Protein AF-A0A183D5U7-F1 (afdb_monomer_lite)

InterPro domains:
  IPR007234 Vps53, N-terminal [PF04100] (2-78)
  IPR039766 Vacuolar protein sorting-associated protein 53 [PTHR12820] (39-156)

pLDDT: mean 82.31, std 17.88, range [39.19, 98.38]

Foldseek 3Di:
DVVVVCVVCLVVDAVVVLQVVLVVVQVVLVVVCVVPPDDPVDHSQCPVSQVSQVSLVNVLVVLLVVLVVLLVVLLVCVVVVVWDFDPDPDPDGDDTPSVVVLVVSVVVSLVSLVSNHSDSVVSVVSNVVSNVVSVVSCCVRHVVSPDDPPDPDDDDPVVVVVVVVVVVVVVVPDPDD

Radius of gyration: 22.77 Å; chains: 1; bounding box: 56×32×64 Å

Sequence (177 aa):
MLERIMSRRWLELDYKVLAHAINHTIMFENLLCKRFPAKSEFNFEKIIWKAFDKYMDVFVAAQKKNLDSFLEECVLRIRSGAERPTRETAPQAYPLPSSADMFLLLKKIIAESTKLSSNPNALLRDLMEVLRGCLRGYAHGCLTAFLPSVSSAQFSSTSILQTLMRYYFSFSRDPEL

Secondary structure (DSSP, 8-state):
-HHHHHHHHGGG--HHHHHHHHHHHHHHHHHHHHHS--BTTB--TTTTGGGGGGGHHHHHHHHHHHHHHHHHHHHHHHHTTSS-------SSPPPPHHHHHHHHHHHHHHHHHHHH-SSHHHHHHHHHHHHHHHHHHHHHHTGGGGSPP--SS---THHHHHHHHHHHHHHTT----

Structure (mmCIF, N/CA/C/O backbone):
data_AF-A0A183D5U7-F1
#
_entry.id   AF-A0A183D5U7-F1
#
loop_
_atom_site.group_PDB
_atom_site.id
_atom_site.type_symbol
_atom_site.label_atom_id
_atom_site.label_alt_id
_atom_site.label_comp_id
_atom_site.label_asym_id
_atom_site.label_entity_id
_atom_site.label_seq_id
_atom_site.pdbx_PDB_ins_code
_atom_site.Cartn_x
_atom_site.Cartn_y
_atom_site.Cartn_z
_atom_site.occupancy
_atom_site.B_iso_or_equiv
_atom_site.auth_seq_id
_atom_site.auth_comp_id
_atom_site.auth_asym_id
_atom_site.auth_atom_id
_atom_site.pdbx_PDB_model_num
ATOM 1 N N . MET A 1 1 ? -20.869 -14.072 14.052 1.00 51.75 1 MET A N 1
ATOM 2 C CA . MET A 1 1 ? -21.688 -13.930 12.820 1.00 51.75 1 MET A CA 1
ATOM 3 C C . MET A 1 1 ? -20.989 -13.073 11.766 1.00 51.75 1 MET A C 1
ATOM 5 O O . MET A 1 1 ? -20.806 -13.571 10.664 1.00 51.75 1 MET A O 1
ATOM 9 N N . LEU A 1 2 ? -20.528 -11.858 12.100 1.00 55.06 2 LEU A N 1
ATOM 10 C CA . LEU A 1 2 ? -19.791 -10.978 11.175 1.00 55.06 2 LEU A CA 1
ATOM 11 C C . LEU A 1 2 ? -18.494 -11.608 10.635 1.00 55.06 2 LEU A C 1
ATOM 13 O O . LEU A 1 2 ? -18.285 -11.610 9.430 1.00 55.06 2 LEU A O 1
ATOM 17 N N . GLU A 1 3 ? -17.687 -12.236 11.498 1.00 65.25 3 GLU A N 1
ATOM 18 C CA . GLU A 1 3 ? -16.491 -12.996 11.083 1.00 65.25 3 GLU A CA 1
ATOM 19 C C . GLU A 1 3 ? -16.792 -14.031 10.002 1.00 65.25 3 GLU A C 1
ATOM 21 O O . GLU A 1 3 ? -16.153 -14.050 8.963 1.00 65.25 3 GLU A O 1
ATOM 26 N N . ARG A 1 4 ? -17.830 -14.846 10.206 1.00 62.22 4 ARG A N 1
ATOM 27 C CA . ARG A 1 4 ? -18.209 -15.921 9.282 1.00 62.22 4 ARG A CA 1
ATOM 28 C C . ARG A 1 4 ? -18.649 -15.401 7.908 1.00 62.22 4 ARG A C 1
ATOM 30 O O . ARG A 1 4 ? -18.471 -16.098 6.913 1.00 62.22 4 ARG A O 1
ATOM 37 N N . ILE A 1 5 ? -19.249 -14.211 7.860 1.00 62.41 5 ILE A N 1
ATOM 38 C CA . ILE A 1 5 ? -19.671 -13.559 6.613 1.00 62.41 5 ILE A CA 1
ATOM 39 C C . ILE A 1 5 ? -18.454 -12.949 5.908 1.00 62.41 5 ILE A C 1
ATOM 41 O O . ILE A 1 5 ? -18.269 -13.188 4.715 1.00 62.41 5 ILE A O 1
ATOM 45 N N . MET A 1 6 ? -17.590 -12.248 6.649 1.00 65.69 6 MET A N 1
ATOM 46 C CA . MET A 1 6 ? -16.377 -11.628 6.107 1.00 65.69 6 MET A CA 1
ATOM 47 C C . MET A 1 6 ? -15.385 -12.672 5.584 1.00 65.69 6 MET A C 1
ATOM 49 O O . MET A 1 6 ? -14.887 -12.526 4.476 1.00 65.69 6 MET A O 1
ATOM 53 N N . SER A 1 7 ? -15.193 -13.795 6.284 1.00 65.00 7 SER A N 1
ATOM 54 C CA . SER A 1 7 ? -14.323 -14.889 5.825 1.00 65.00 7 SER A CA 1
ATOM 55 C C . SER A 1 7 ? -14.814 -15.589 4.552 1.00 65.00 7 SER A C 1
ATOM 57 O O . SER A 1 7 ? -14.026 -16.248 3.885 1.00 65.00 7 SER A O 1
ATOM 59 N N . ARG A 1 8 ? -16.103 -15.482 4.199 1.00 62.34 8 ARG A N 1
ATOM 60 C CA . ARG A 1 8 ? -16.667 -16.101 2.983 1.00 62.34 8 ARG A CA 1
ATOM 61 C C . ARG A 1 8 ? -16.645 -15.188 1.759 1.00 62.34 8 ARG A C 1
ATOM 63 O O . ARG A 1 8 ? -16.653 -15.704 0.649 1.00 62.34 8 ARG A O 1
ATOM 70 N N . ARG A 1 9 ? -16.642 -13.867 1.955 1.00 65.19 9 ARG A N 1
ATOM 71 C CA . ARG A 1 9 ? -16.713 -12.857 0.881 1.00 65.19 9 ARG A CA 1
ATOM 72 C C . ARG A 1 9 ? -15.486 -11.948 0.815 1.00 65.19 9 ARG A C 1
ATOM 74 O O . ARG A 1 9 ? -15.535 -10.908 0.175 1.00 65.19 9 ARG A O 1
ATOM 81 N N . TRP A 1 10 ? -14.387 -12.314 1.472 1.00 63.34 10 TRP A N 1
ATOM 82 C CA . TRP A 1 10 ? -13.198 -11.459 1.563 1.00 63.34 10 TRP A CA 1
ATOM 83 C C . TRP A 1 10 ? -12.598 -11.093 0.189 1.00 63.34 10 TRP A C 1
ATOM 85 O O . TRP A 1 10 ? -12.049 -10.009 0.043 1.00 63.34 10 TRP A O 1
ATOM 95 N N . LEU A 1 11 ? -12.782 -11.940 -0.834 1.00 56.78 11 LEU A N 1
ATOM 96 C CA . LEU A 1 11 ? -12.376 -11.670 -2.223 1.00 56.78 11 LEU A CA 1
ATOM 97 C C . LEU A 1 11 ? -13.186 -10.552 -2.908 1.00 56.78 11 LEU A C 1
ATOM 99 O O . LEU A 1 11 ? -12.711 -9.959 -3.872 1.00 56.78 11 LEU A O 1
ATOM 103 N N . GLU A 1 12 ? -14.401 -10.267 -2.436 1.00 65.31 12 GLU A N 1
ATOM 104 C CA . GLU A 1 12 ? -15.259 -9.181 -2.941 1.00 65.31 12 GLU A CA 1
ATOM 105 C C . GLU A 1 12 ? -15.002 -7.855 -2.206 1.00 65.31 12 GLU A C 1
ATOM 107 O O . GLU A 1 12 ? -15.610 -6.829 -2.512 1.00 65.31 12 GLU A O 1
ATOM 112 N N . LEU A 1 13 ? -14.136 -7.874 -1.194 1.00 69.06 13 LEU A N 1
ATOM 113 C CA . LEU A 1 13 ? -13.940 -6.765 -0.277 1.00 69.06 13 LEU A CA 1
ATOM 114 C C . LEU A 1 13 ? -12.971 -5.754 -0.905 1.00 69.06 13 LEU A C 1
ATOM 116 O O . LEU A 1 13 ? -11.800 -6.044 -1.118 1.00 69.06 13 LEU A O 1
ATOM 120 N N . ASP A 1 14 ? -13.460 -4.552 -1.215 1.00 82.62 14 ASP A N 1
ATOM 121 C CA . ASP A 1 14 ? -12.606 -3.440 -1.643 1.00 82.62 14 ASP A CA 1
ATOM 122 C C . ASP A 1 14 ? -11.898 -2.845 -0.415 1.00 82.62 14 ASP A C 1
ATOM 124 O O . ASP A 1 14 ? -12.541 -2.457 0.570 1.00 82.62 14 ASP A O 1
ATOM 128 N N . TYR A 1 15 ? -10.568 -2.727 -0.479 1.00 88.75 15 TYR A N 1
ATOM 129 C CA . TYR A 1 15 ? -9.772 -2.121 0.587 1.00 88.75 15 TYR A CA 1
ATOM 130 C C . TYR A 1 15 ? -10.215 -0.683 0.905 1.00 88.75 15 TYR A C 1
ATOM 132 O O . TYR A 1 15 ? -10.033 -0.231 2.032 1.00 88.75 15 TYR A O 1
ATOM 140 N N . LYS A 1 16 ? -10.829 0.040 -0.043 1.00 90.69 16 LYS A N 1
ATOM 141 C CA . LYS A 1 16 ? -11.380 1.384 0.187 1.00 90.69 16 LYS A CA 1
ATOM 142 C C . LYS A 1 16 ? -12.577 1.364 1.127 1.00 90.69 16 LYS A C 1
ATOM 144 O O . LYS A 1 16 ? -12.700 2.247 1.973 1.00 90.69 16 LYS A O 1
ATOM 149 N N . VAL A 1 17 ? -13.443 0.356 1.011 1.00 90.62 17 VAL A N 1
ATOM 150 C CA . VAL A 1 17 ? -14.581 0.170 1.926 1.00 90.62 17 VAL A CA 1
ATOM 151 C C . VAL A 1 17 ? -14.066 -0.190 3.317 1.00 90.62 17 VAL A C 1
ATOM 153 O O . VAL A 1 17 ? -14.524 0.374 4.311 1.00 90.62 17 VAL A O 1
ATOM 156 N N . LEU A 1 18 ? -13.056 -1.061 3.388 1.00 91.06 18 LEU A N 1
ATOM 157 C CA . LEU A 1 18 ? -12.366 -1.391 4.633 1.00 91.06 18 LEU A CA 1
ATOM 158 C C . LEU A 1 18 ? -11.734 -0.143 5.275 1.00 91.06 18 LEU A C 1
ATOM 160 O O . LEU A 1 18 ? -11.968 0.128 6.450 1.00 91.06 18 LEU A O 1
ATOM 164 N N . ALA A 1 19 ? -11.007 0.662 4.497 1.00 93.25 19 ALA A N 1
ATOM 165 C CA . ALA A 1 19 ? -10.400 1.911 4.949 1.00 93.25 19 ALA A CA 1
ATOM 166 C C . ALA A 1 19 ? -11.439 2.925 5.437 1.00 93.25 19 ALA A C 1
ATOM 168 O O . ALA A 1 19 ? -11.232 3.591 6.450 1.00 93.25 19 ALA A O 1
ATOM 169 N N . HIS A 1 20 ? -12.582 3.019 4.758 1.00 93.94 20 HIS A N 1
ATOM 170 C CA . HIS A 1 20 ? -13.691 3.860 5.189 1.00 93.94 20 HIS A CA 1
ATOM 171 C C . HIS A 1 20 ? -14.241 3.416 6.555 1.00 93.94 20 HIS A C 1
ATOM 173 O O . HIS A 1 20 ? -14.348 4.235 7.468 1.00 93.94 20 HIS A O 1
ATOM 179 N N . ALA A 1 21 ? -14.511 2.120 6.736 1.00 94.06 21 ALA A N 1
ATOM 180 C CA . ALA A 1 21 ? -14.983 1.573 8.010 1.00 94.06 21 ALA A CA 1
ATOM 181 C C . ALA A 1 21 ? -13.967 1.770 9.151 1.00 94.06 21 ALA A C 1
ATOM 183 O O . ALA A 1 21 ? -14.348 2.113 10.274 1.00 94.06 21 ALA A O 1
ATOM 184 N N . ILE A 1 22 ? -12.674 1.609 8.858 1.00 95.00 22 ILE A N 1
ATOM 185 C CA . ILE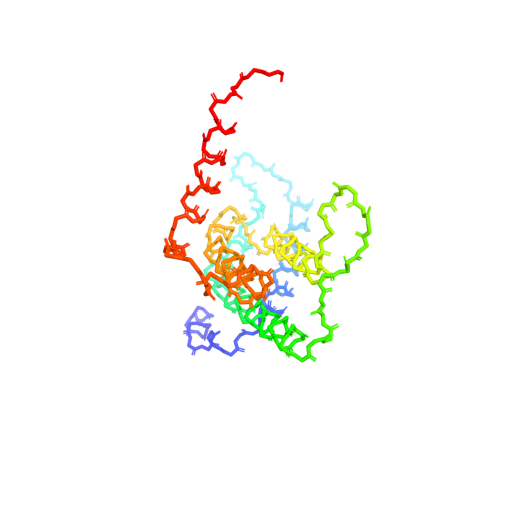 A 1 22 ? -11.582 1.860 9.805 1.00 95.00 22 ILE A CA 1
ATOM 186 C C . ILE A 1 22 ? -11.553 3.333 10.211 1.00 95.00 22 ILE A C 1
ATOM 188 O O . ILE A 1 22 ? -11.561 3.626 11.402 1.00 95.00 22 ILE A O 1
ATOM 192 N N . ASN A 1 23 ? -11.613 4.266 9.257 1.00 95.88 23 ASN A N 1
ATOM 193 C CA . ASN A 1 23 ? -11.633 5.701 9.556 1.00 95.88 23 ASN A CA 1
ATOM 194 C C . ASN A 1 23 ? -12.809 6.083 10.466 1.00 95.88 23 ASN A C 1
ATOM 196 O O . ASN A 1 23 ? -12.615 6.799 11.448 1.00 95.88 23 ASN A O 1
ATOM 200 N N . HIS A 1 24 ? -14.010 5.568 10.191 1.00 96.19 24 HIS A N 1
ATOM 201 C CA . HIS A 1 24 ? -15.172 5.789 11.056 1.00 96.19 24 HIS A CA 1
ATOM 202 C C . HIS A 1 24 ? -14.985 5.182 12.453 1.00 96.19 24 HIS A C 1
ATOM 204 O O . HIS A 1 24 ? -15.361 5.804 13.447 1.00 96.19 24 HIS A O 1
ATOM 210 N N . THR A 1 25 ? -14.361 4.007 12.544 1.00 96.06 25 THR A N 1
ATOM 211 C CA . THR A 1 25 ? -14.044 3.367 13.828 1.00 96.06 25 THR A CA 1
ATOM 212 C C . THR A 1 25 ? -13.042 4.194 14.629 1.00 96.06 25 THR A C 1
ATOM 214 O O . THR A 1 25 ? -13.281 4.448 15.803 1.00 96.06 25 THR A O 1
ATOM 217 N N . ILE A 1 26 ? -11.971 4.683 14.000 1.00 94.88 26 ILE A N 1
ATOM 218 C CA . ILE A 1 26 ? -10.968 5.549 14.639 1.00 94.88 26 ILE A CA 1
ATOM 219 C C . ILE A 1 26 ? -11.623 6.837 15.150 1.00 94.88 26 ILE A C 1
ATOM 221 O O . ILE A 1 26 ? -11.380 7.260 16.279 1.00 94.88 26 ILE A O 1
ATOM 225 N N . MET A 1 27 ? -12.484 7.470 14.346 1.00 95.81 27 MET A N 1
ATOM 226 C CA . MET A 1 27 ? -13.230 8.659 14.773 1.00 95.81 27 MET A CA 1
ATOM 227 C C . MET A 1 27 ? -14.111 8.363 15.989 1.00 95.81 27 MET A C 1
ATOM 229 O O . MET A 1 27 ? -14.134 9.151 16.934 1.00 95.81 27 MET A O 1
ATOM 233 N N . PHE A 1 28 ? -14.804 7.226 15.985 1.00 96.12 28 PHE A N 1
ATOM 234 C CA . PHE A 1 28 ? -15.637 6.797 17.101 1.00 96.12 28 PHE A CA 1
ATOM 235 C C . PHE A 1 28 ? -14.817 6.502 18.366 1.00 96.12 28 PHE 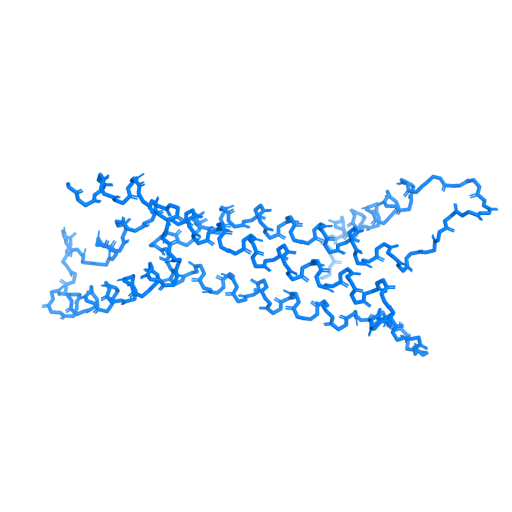A C 1
ATOM 237 O O . PHE A 1 28 ? -15.150 7.012 19.434 1.00 96.12 28 PHE A O 1
ATOM 244 N N . GLU A 1 29 ? -13.711 5.762 18.260 1.00 94.62 29 GLU A N 1
ATOM 245 C CA . GLU A 1 29 ? -12.792 5.517 19.379 1.00 94.62 29 GLU A CA 1
ATOM 246 C C . GLU A 1 29 ? -12.239 6.821 19.955 1.00 94.62 29 GLU A C 1
ATOM 248 O O . GLU A 1 29 ? -12.219 6.995 21.170 1.00 94.62 29 GLU A O 1
ATOM 253 N N . ASN A 1 30 ? -11.881 7.788 19.109 1.00 94.06 30 ASN A N 1
ATOM 254 C CA . ASN A 1 30 ? -11.433 9.103 19.568 1.00 94.06 30 ASN A CA 1
ATOM 255 C C . ASN A 1 30 ? -12.506 9.829 20.395 1.00 94.06 30 ASN A C 1
ATOM 257 O O . ASN A 1 30 ? -12.173 10.535 21.349 1.00 94.06 30 ASN A O 1
ATOM 261 N N . LEU A 1 31 ? -13.792 9.669 20.061 1.00 95.50 31 LEU A N 1
ATOM 262 C CA . LEU A 1 31 ? -14.890 10.198 20.877 1.00 95.50 31 LEU A CA 1
ATOM 263 C C . LEU A 1 31 ? -15.008 9.454 22.212 1.00 95.50 31 LEU A C 1
ATOM 265 O O . LEU A 1 31 ? -15.246 10.095 23.237 1.00 95.50 31 LEU A O 1
ATOM 269 N N . LEU A 1 32 ? -14.803 8.134 22.221 1.00 93.56 32 LEU A N 1
ATOM 270 C CA . LEU A 1 32 ? -14.774 7.344 23.453 1.00 93.56 32 LEU A CA 1
ATOM 271 C C . LEU A 1 32 ? -13.619 7.768 24.361 1.00 93.56 32 LEU A C 1
ATOM 273 O O . LEU A 1 32 ? -13.871 8.054 25.525 1.00 93.56 32 LEU A O 1
ATOM 277 N N . CYS A 1 33 ? -12.399 7.909 23.841 1.00 91.56 33 CYS A N 1
ATOM 278 C CA . CYS A 1 33 ? -11.240 8.367 24.613 1.00 91.56 33 CYS A CA 1
ATOM 279 C C . CYS A 1 33 ? -11.444 9.772 25.199 1.00 91.56 33 CYS A C 1
ATOM 281 O O . CYS A 1 33 ? -11.016 10.048 26.317 1.00 91.56 33 CYS A O 1
ATOM 283 N N . LYS A 1 34 ? -12.126 10.666 24.469 1.00 92.06 34 LYS A N 1
ATOM 284 C CA . LYS A 1 34 ? -12.476 12.007 24.968 1.00 92.06 34 LYS A CA 1
ATOM 285 C C . LYS A 1 34 ? -13.527 11.966 26.074 1.00 92.06 34 LYS A C 1
ATOM 287 O O . LYS A 1 34 ? -13.435 12.731 27.028 1.00 92.06 34 LYS A O 1
ATOM 292 N N . ARG A 1 35 ? -14.545 11.112 25.936 1.00 93.19 35 ARG A N 1
ATOM 293 C CA . ARG A 1 35 ? -15.651 11.004 26.901 1.00 93.19 35 ARG A CA 1
ATOM 294 C C . ARG A 1 35 ? -15.269 10.199 28.143 1.00 93.19 35 ARG A C 1
ATOM 296 O O . ARG A 1 35 ? -15.771 10.477 29.228 1.00 93.19 35 ARG A O 1
ATOM 303 N N . PHE A 1 36 ? -14.394 9.218 27.974 1.00 90.56 36 PHE A N 1
ATOM 304 C CA . PHE A 1 36 ? -13.931 8.296 28.999 1.00 90.56 36 PHE A CA 1
ATOM 305 C C . PHE A 1 36 ? -12.395 8.313 29.021 1.00 90.56 36 PHE A C 1
ATOM 307 O O . PHE A 1 36 ? -11.763 7.482 28.363 1.00 90.56 36 PHE A O 1
ATOM 314 N N . PRO A 1 37 ? -11.789 9.267 29.753 1.00 82.94 37 PRO A N 1
ATOM 315 C CA . PRO A 1 37 ? -10.340 9.377 29.861 1.00 82.94 37 PRO A CA 1
ATOM 316 C C . PRO A 1 37 ? -9.723 8.076 30.366 1.00 82.94 37 PRO A C 1
ATOM 318 O O . PRO A 1 37 ? -10.316 7.392 31.207 1.00 82.94 37 PRO A O 1
ATOM 321 N N . ALA A 1 38 ? -8.525 7.765 29.873 1.00 84.38 38 ALA A N 1
ATOM 322 C CA . ALA A 1 38 ? -7.807 6.563 30.266 1.00 84.38 38 ALA A CA 1
ATOM 323 C C . ALA A 1 38 ? -7.641 6.510 31.792 1.00 84.38 38 ALA A C 1
ATOM 325 O O . ALA A 1 38 ? -7.139 7.445 32.419 1.00 84.38 38 ALA A O 1
ATOM 326 N N . LYS A 1 39 ? -8.075 5.398 32.382 1.00 84.69 39 LYS A N 1
ATOM 327 C CA . LYS A 1 39 ? -7.792 5.040 33.774 1.00 84.69 39 LYS A CA 1
ATOM 328 C C . LYS A 1 39 ? -6.761 3.919 33.770 1.00 84.69 39 LYS A C 1
ATOM 330 O O . LYS A 1 39 ? -6.616 3.227 32.768 1.00 84.69 39 LYS A O 1
ATOM 335 N N . SER A 1 40 ? -6.067 3.720 34.888 1.00 77.88 40 SER A N 1
ATOM 336 C CA . SER A 1 40 ? -5.006 2.708 35.035 1.00 77.88 40 SER A CA 1
ATOM 337 C C . SER A 1 40 ? -5.405 1.301 34.567 1.00 77.88 40 SER A C 1
ATOM 339 O O . SER A 1 40 ? -4.542 0.533 34.161 1.00 77.88 40 SER A O 1
ATOM 341 N N . GLU A 1 41 ? -6.699 0.979 34.580 1.00 76.81 41 GLU A N 1
ATOM 342 C CA . GLU A 1 41 ? -7.233 -0.329 34.186 1.00 76.81 41 GLU A CA 1
ATOM 343 C C . GLU A 1 41 ? -7.932 -0.340 32.816 1.00 76.81 41 GLU A C 1
ATOM 345 O O . GLU A 1 41 ? -8.280 -1.409 32.319 1.00 76.81 41 GLU A O 1
ATOM 350 N N . PHE A 1 42 ? -8.173 0.821 32.191 1.00 79.19 42 PHE A N 1
ATOM 351 C CA . PHE A 1 42 ? -8.998 0.895 30.985 1.00 79.19 42 PHE A CA 1
ATOM 352 C C . PHE A 1 42 ? -8.616 2.059 30.054 1.00 79.19 42 PHE A C 1
ATOM 354 O O . PHE A 1 42 ? -8.656 3.226 30.449 1.00 79.19 42 PHE A O 1
ATOM 361 N N . ASN A 1 43 ? -8.326 1.744 28.785 1.00 87.88 43 ASN A N 1
ATOM 362 C CA . ASN A 1 43 ? -8.068 2.702 27.704 1.00 87.88 43 ASN A CA 1
ATOM 363 C C . ASN A 1 43 ? -8.803 2.248 26.431 1.00 87.88 43 ASN A C 1
ATOM 365 O O . ASN A 1 43 ? -8.656 1.100 26.037 1.00 87.88 43 ASN A O 1
ATOM 369 N N . PHE A 1 44 ? -9.568 3.132 25.784 1.00 88.81 44 PHE A N 1
ATOM 370 C CA . PHE A 1 44 ? -10.306 2.832 24.547 1.00 88.81 44 PHE A CA 1
ATOM 371 C C . PHE A 1 44 ? -9.451 2.900 23.271 1.00 88.81 44 PHE A C 1
ATOM 373 O O . PHE A 1 44 ? -9.952 2.600 22.188 1.00 88.81 44 PHE A O 1
ATOM 380 N N . GLU A 1 45 ? -8.177 3.278 23.371 1.00 90.38 45 GLU A N 1
ATOM 381 C CA . GLU A 1 45 ? -7.283 3.375 22.222 1.00 90.38 45 GLU A CA 1
ATOM 382 C C . GLU A 1 45 ? -7.122 2.019 21.514 1.00 90.38 45 GLU A C 1
ATOM 384 O O . GLU A 1 45 ? -6.628 1.049 22.093 1.00 90.38 45 GLU A O 1
ATOM 389 N N . LYS A 1 46 ? -7.521 1.967 20.235 1.00 92.62 46 LYS A N 1
ATOM 390 C CA . LYS A 1 46 ? -7.348 0.834 19.309 1.00 92.62 46 LYS A CA 1
ATOM 391 C C . LYS A 1 46 ? -8.078 -0.464 19.674 1.00 92.62 46 LYS A C 1
ATOM 393 O O . LYS A 1 46 ? -7.874 -1.473 18.993 1.00 92.62 46 LYS A O 1
ATOM 398 N N . ILE A 1 47 ? -8.920 -0.482 20.708 1.00 92.19 47 ILE A N 1
ATOM 399 C CA . ILE A 1 47 ? -9.612 -1.703 21.163 1.00 92.19 47 ILE A CA 1
ATOM 400 C C . ILE A 1 47 ? -10.516 -2.292 20.069 1.00 92.19 47 ILE A C 1
ATOM 402 O O . ILE A 1 47 ? -10.517 -3.502 19.843 1.00 92.19 47 ILE A O 1
ATOM 406 N N . ILE A 1 48 ? -11.285 -1.444 19.395 1.00 93.75 48 ILE A N 1
ATOM 407 C CA . ILE A 1 48 ? -12.204 -1.793 18.311 1.00 93.75 48 ILE A CA 1
ATOM 408 C C . ILE A 1 48 ? -11.437 -1.853 16.989 1.00 93.75 48 ILE A C 1
ATOM 410 O O . ILE A 1 48 ? -11.620 -2.798 16.220 1.00 93.75 48 ILE A O 1
ATOM 414 N N . TRP A 1 49 ? -10.541 -0.895 16.731 1.00 94.44 49 TRP A N 1
ATOM 415 C CA . TRP A 1 49 ? -9.748 -0.843 15.498 1.00 94.44 49 TRP A CA 1
ATOM 416 C C . TRP A 1 49 ? -8.943 -2.135 15.273 1.00 94.44 49 TRP A C 1
ATOM 418 O O . TRP A 1 49 ? -8.911 -2.660 14.160 1.00 94.44 49 TRP A O 1
ATOM 428 N N . LYS A 1 50 ? -8.386 -2.745 16.325 1.00 94.75 50 LYS A N 1
ATOM 429 C CA . LYS A 1 50 ? -7.660 -4.024 16.227 1.00 94.75 50 LYS A CA 1
ATOM 430 C C . LYS A 1 50 ? -8.468 -5.155 15.574 1.00 94.75 50 LYS A C 1
ATOM 432 O O . LYS A 1 50 ? -7.887 -6.055 14.969 1.00 94.75 50 LYS A O 1
ATOM 437 N N . ALA A 1 51 ? -9.802 -5.122 15.633 1.00 93.25 51 ALA A N 1
ATOM 438 C CA . ALA A 1 51 ? -10.650 -6.130 14.993 1.00 93.25 51 ALA A CA 1
ATOM 439 C C . ALA A 1 51 ? -10.504 -6.173 13.458 1.00 93.25 51 ALA A C 1
ATOM 441 O O . ALA A 1 51 ? -10.869 -7.181 12.845 1.00 93.25 51 ALA A O 1
ATOM 442 N N . PHE A 1 52 ? -9.969 -5.113 12.845 1.00 92.81 52 PHE A N 1
ATOM 443 C CA . PHE A 1 52 ? -9.746 -5.021 11.404 1.00 92.81 52 PHE A CA 1
ATOM 444 C C . PHE A 1 52 ? -8.406 -5.612 10.941 1.00 92.81 52 PHE A C 1
ATOM 446 O O . PHE A 1 52 ? -8.290 -5.947 9.765 1.00 92.81 52 PHE A O 1
ATOM 453 N N . ASP A 1 53 ? -7.420 -5.800 11.829 1.00 92.88 53 ASP A N 1
ATOM 454 C CA . ASP A 1 53 ? -6.051 -6.191 11.437 1.00 92.88 53 ASP A CA 1
ATOM 455 C C . ASP A 1 53 ? -5.983 -7.539 10.698 1.00 92.88 53 ASP A C 1
ATOM 457 O O . ASP A 1 53 ? -5.135 -7.743 9.836 1.00 92.88 53 ASP A O 1
ATOM 461 N N . LYS A 1 54 ? -6.916 -8.453 10.978 1.00 91.12 54 LYS A N 1
ATOM 462 C CA . LYS A 1 54 ? -7.018 -9.758 10.299 1.00 91.12 54 LYS A CA 1
ATOM 463 C C . LYS A 1 54 ? -7.463 -9.691 8.832 1.00 91.12 54 LYS A C 1
ATOM 465 O O . LYS A 1 54 ? -7.469 -10.726 8.179 1.00 91.12 54 LYS A O 1
ATOM 470 N N . TYR A 1 55 ? -7.882 -8.522 8.346 1.00 90.69 55 TYR A N 1
ATOM 471 C CA . TYR A 1 55 ? -8.350 -8.311 6.970 1.00 90.69 55 TYR A CA 1
ATOM 472 C C . TYR A 1 55 ? -7.395 -7.422 6.157 1.00 90.69 55 TYR A C 1
ATOM 474 O O . TYR A 1 55 ? -7.774 -6.869 5.125 1.00 90.69 55 TYR A O 1
ATOM 482 N N . MET A 1 56 ? -6.172 -7.199 6.650 1.00 92.75 56 MET A N 1
ATOM 483 C CA . MET A 1 56 ? -5.199 -6.332 5.977 1.00 92.75 56 MET A CA 1
ATOM 484 C C . MET A 1 56 ? -4.604 -6.958 4.707 1.00 92.75 56 MET A C 1
ATOM 486 O O . MET A 1 56 ? -4.066 -6.242 3.865 1.00 92.75 56 MET A O 1
ATOM 490 N N . ASP A 1 57 ? -4.753 -8.268 4.522 1.00 92.12 57 ASP A N 1
ATOM 491 C CA . ASP A 1 57 ? -4.408 -8.989 3.295 1.00 92.12 57 ASP A CA 1
ATOM 492 C C . ASP A 1 57 ? -5.120 -8.418 2.059 1.00 92.12 57 ASP A C 1
ATOM 494 O O . ASP A 1 57 ? -4.513 -8.306 0.994 1.00 92.12 57 ASP A O 1
ATOM 498 N N . VAL A 1 58 ? -6.363 -7.953 2.216 1.00 92.31 58 VAL A N 1
ATOM 499 C CA . VAL A 1 58 ? -7.126 -7.254 1.170 1.00 92.31 58 VAL A CA 1
ATOM 500 C C . VAL A 1 58 ? -6.399 -5.991 0.697 1.00 92.31 58 VAL A C 1
ATOM 502 O O . VAL A 1 58 ? -6.292 -5.740 -0.505 1.00 92.31 58 VAL A O 1
ATOM 505 N N . PHE A 1 59 ? -5.855 -5.202 1.631 1.00 93.69 59 PHE A N 1
ATOM 506 C CA . PHE A 1 59 ? -5.057 -4.021 1.301 1.00 93.69 59 PHE A CA 1
ATOM 507 C C . PHE A 1 59 ? -3.764 -4.418 0.586 1.00 93.69 59 PHE A C 1
ATOM 509 O O . PHE A 1 59 ? -3.465 -3.878 -0.476 1.00 93.69 59 PHE A O 1
ATOM 516 N N . VAL A 1 60 ? -3.024 -5.392 1.124 1.00 95.94 60 VAL A N 1
ATOM 517 C CA . VAL A 1 60 ? -1.762 -5.868 0.535 1.00 95.94 60 VAL A CA 1
ATOM 518 C C . VAL A 1 60 ? -1.977 -6.370 -0.898 1.00 95.94 60 VAL A C 1
ATOM 520 O O . VAL A 1 60 ? -1.226 -5.993 -1.800 1.00 95.94 60 VAL A O 1
ATOM 523 N N . ALA A 1 61 ? -3.030 -7.154 -1.140 1.00 94.44 61 ALA A N 1
ATOM 524 C CA . ALA A 1 61 ? -3.388 -7.654 -2.465 1.00 94.44 61 ALA A CA 1
ATOM 525 C C . ALA A 1 61 ? -3.752 -6.520 -3.439 1.00 94.44 61 ALA A C 1
ATOM 527 O O . ALA A 1 61 ? -3.310 -6.528 -4.592 1.00 94.44 61 ALA A O 1
ATOM 528 N N . ALA A 1 62 ? -4.506 -5.518 -2.979 1.00 94.38 62 ALA A N 1
ATOM 529 C CA . ALA A 1 62 ? -4.850 -4.352 -3.788 1.00 94.38 62 ALA A CA 1
ATOM 530 C C . ALA A 1 62 ? -3.610 -3.533 -4.178 1.00 94.38 62 ALA A C 1
ATOM 532 O O . ALA A 1 62 ? -3.469 -3.158 -5.344 1.00 94.38 62 ALA A O 1
ATOM 533 N N . GLN A 1 63 ? -2.684 -3.306 -3.239 1.00 96.25 63 GLN A N 1
ATOM 534 C CA . GLN A 1 63 ? -1.440 -2.586 -3.526 1.00 96.25 63 GLN A CA 1
ATOM 535 C C . GLN A 1 63 ? -0.515 -3.380 -4.444 1.00 96.25 63 GLN A C 1
ATOM 537 O O . GLN A 1 63 ? 0.085 -2.800 -5.345 1.00 96.25 63 GLN A O 1
ATOM 542 N N . LYS A 1 64 ? -0.449 -4.707 -4.287 1.00 97.25 64 LYS A N 1
ATOM 543 C CA . LYS A 1 64 ? 0.282 -5.575 -5.217 1.00 97.25 64 LYS A CA 1
ATOM 544 C C . LYS A 1 64 ? -0.238 -5.409 -6.644 1.00 97.25 64 LYS A C 1
ATOM 546 O O . LYS A 1 64 ? 0.545 -5.090 -7.528 1.00 97.25 64 LYS A O 1
ATOM 551 N N . LYS A 1 65 ? -1.553 -5.536 -6.853 1.00 96.44 65 LYS A N 1
ATOM 552 C CA . LYS A 1 65 ? -2.171 -5.347 -8.175 1.00 96.44 65 LYS A CA 1
ATOM 553 C C . LYS A 1 65 ? -1.896 -3.952 -8.741 1.00 96.44 65 LYS A C 1
ATOM 555 O O . LYS A 1 65 ? -1.614 -3.822 -9.925 1.00 96.44 65 LYS A O 1
ATOM 560 N N . ASN A 1 66 ? -1.977 -2.914 -7.906 1.00 96.81 66 ASN A N 1
ATOM 561 C CA . ASN A 1 66 ? -1.706 -1.543 -8.330 1.00 96.81 66 ASN A CA 1
ATOM 562 C C . ASN A 1 66 ? -0.255 -1.355 -8.805 1.00 96.81 66 ASN A C 1
ATOM 564 O O . ASN A 1 66 ? -0.042 -0.772 -9.866 1.00 96.81 66 ASN A O 1
ATOM 568 N N . LEU A 1 67 ? 0.719 -1.883 -8.058 1.00 98.31 67 LEU A N 1
ATOM 569 C CA . LEU A 1 67 ? 2.134 -1.829 -8.429 1.00 98.31 67 LEU A CA 1
ATOM 570 C C . LEU A 1 67 ? 2.436 -2.683 -9.664 1.00 98.31 67 LEU A C 1
ATOM 572 O O . LEU A 1 67 ? 3.174 -2.228 -10.532 1.00 98.31 67 LEU A O 1
ATOM 576 N N . ASP A 1 68 ? 1.842 -3.873 -9.777 1.00 97.94 68 ASP A N 1
ATOM 577 C CA . ASP A 1 68 ? 2.005 -4.740 -10.948 1.00 97.94 68 ASP A CA 1
ATOM 578 C C . ASP A 1 68 ? 1.501 -4.025 -12.221 1.00 97.94 68 ASP A C 1
ATOM 580 O O . ASP A 1 68 ? 2.233 -3.940 -13.206 1.00 97.94 68 ASP A O 1
ATOM 584 N N . SER A 1 69 ? 0.316 -3.398 -12.182 1.00 98.12 69 SER A N 1
ATOM 585 C CA . SER A 1 69 ? -0.200 -2.603 -13.311 1.00 98.12 69 SER A CA 1
ATOM 586 C C . SER A 1 69 ? 0.660 -1.375 -13.627 1.00 98.12 69 SER A C 1
ATOM 588 O O . SER A 1 69 ? 0.903 -1.078 -14.796 1.00 98.12 69 SER A O 1
ATOM 590 N N . PHE A 1 70 ? 1.157 -0.672 -12.605 1.00 98.31 70 PHE A N 1
ATOM 591 C CA . PHE A 1 70 ? 2.078 0.452 -12.795 1.00 98.31 70 PHE A CA 1
ATOM 592 C C . PHE A 1 70 ? 3.380 0.012 -13.488 1.00 98.31 70 PHE A C 1
ATOM 594 O O . PHE A 1 70 ? 3.867 0.686 -14.398 1.00 98.31 70 PHE A O 1
ATOM 601 N N . LEU A 1 71 ? 3.943 -1.133 -13.090 1.00 98.12 71 LEU A N 1
ATOM 602 C CA . LEU A 1 71 ? 5.145 -1.684 -13.714 1.00 98.12 71 LEU A CA 1
ATOM 603 C C . LEU A 1 71 ? 4.908 -2.088 -15.167 1.00 98.12 71 LEU A C 1
ATOM 605 O O . LEU A 1 71 ? 5.743 -1.783 -16.017 1.00 98.12 71 LEU A O 1
ATOM 609 N N . GLU A 1 72 ? 3.789 -2.751 -15.461 1.00 97.88 72 GLU A N 1
ATOM 610 C CA . GLU A 1 72 ? 3.411 -3.107 -16.832 1.00 97.88 72 GLU A CA 1
ATOM 611 C C . GLU A 1 72 ? 3.354 -1.865 -17.727 1.00 97.88 72 GLU A C 1
ATOM 613 O O . GLU A 1 72 ? 3.935 -1.857 -18.814 1.00 97.88 72 GLU A O 1
ATOM 618 N N . GLU A 1 73 ? 2.747 -0.781 -17.245 1.00 97.81 73 GLU A N 1
ATOM 619 C CA . GLU A 1 73 ? 2.695 0.492 -17.962 1.00 97.81 73 GLU A CA 1
ATOM 620 C C . GLU A 1 73 ? 4.092 1.091 -18.186 1.00 97.81 73 GLU A C 1
ATOM 622 O O . GLU A 1 73 ? 4.405 1.543 -19.291 1.00 97.81 73 GLU A O 1
ATOM 627 N N . CYS A 1 74 ? 4.972 1.051 -17.180 1.00 96.69 74 CYS A N 1
ATOM 628 C CA . CYS A 1 74 ? 6.358 1.499 -17.332 1.00 96.69 74 CYS A CA 1
ATOM 629 C C . CYS A 1 74 ? 7.105 0.708 -18.410 1.00 96.69 74 CYS A C 1
ATOM 631 O O . CYS A 1 74 ? 7.729 1.294 -19.297 1.00 96.69 74 CYS A O 1
ATOM 633 N N . VAL A 1 75 ? 6.995 -0.621 -18.381 1.00 95.88 75 VAL A N 1
ATOM 634 C CA . VAL A 1 75 ? 7.623 -1.500 -19.373 1.00 95.88 75 VAL A CA 1
ATOM 635 C C . VAL A 1 75 ? 7.090 -1.206 -20.777 1.00 95.88 75 VAL A C 1
ATOM 637 O O . VAL A 1 75 ? 7.872 -1.148 -21.729 1.00 95.88 75 VAL A O 1
ATOM 640 N N . LEU A 1 76 ? 5.783 -0.981 -20.926 1.00 96.38 76 LEU A N 1
ATOM 641 C CA . LEU A 1 76 ? 5.173 -0.628 -22.210 1.00 96.38 76 LEU A CA 1
ATOM 642 C C . LEU A 1 76 ? 5.694 0.710 -22.746 1.00 96.38 76 LEU A C 1
ATOM 644 O O . LEU A 1 76 ? 6.065 0.779 -23.919 1.00 96.38 76 LEU A O 1
ATOM 648 N N . ARG A 1 77 ? 5.782 1.748 -21.904 1.00 95.50 77 ARG A N 1
ATOM 649 C CA . ARG A 1 77 ? 6.297 3.072 -22.302 1.00 95.50 77 ARG A CA 1
ATOM 650 C C . ARG A 1 77 ? 7.773 3.029 -22.702 1.00 95.50 77 ARG A C 1
ATOM 652 O O . ARG A 1 77 ? 8.170 3.703 -23.650 1.00 95.50 77 ARG A O 1
ATOM 659 N N . ILE A 1 78 ? 8.577 2.201 -22.040 1.00 93.38 78 ILE A N 1
ATOM 660 C CA . ILE A 1 78 ? 9.985 1.995 -22.406 1.00 93.38 78 ILE A CA 1
ATOM 661 C C . ILE A 1 78 ? 10.101 1.271 -23.751 1.00 93.38 78 ILE A C 1
ATOM 663 O O . ILE A 1 78 ? 10.835 1.715 -24.635 1.00 93.38 78 ILE A O 1
ATOM 667 N N . ARG A 1 79 ? 9.337 0.188 -23.949 1.00 92.19 79 ARG A N 1
ATOM 668 C CA . ARG A 1 79 ? 9.343 -0.588 -25.202 1.00 92.19 79 ARG A CA 1
ATOM 669 C C . ARG A 1 79 ? 8.838 0.212 -26.399 1.00 92.19 79 ARG A C 1
ATOM 671 O O . ARG A 1 79 ? 9.386 0.069 -27.487 1.00 92.19 79 ARG A O 1
ATOM 678 N N . SER A 1 80 ? 7.830 1.064 -26.209 1.00 94.69 80 SER A N 1
ATOM 679 C CA . SER A 1 80 ? 7.33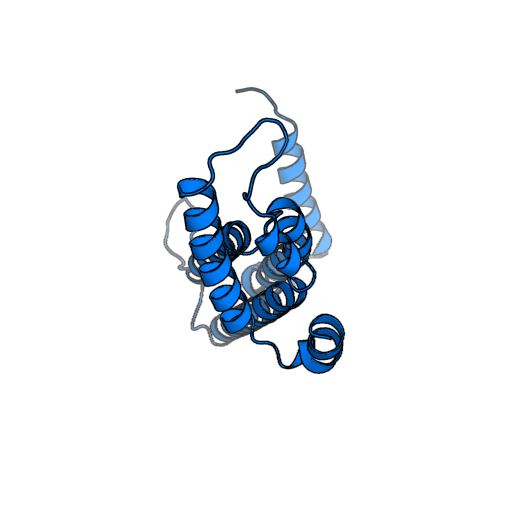3 1.963 -27.259 1.00 94.69 80 SER A CA 1
ATOM 680 C C . SER A 1 80 ? 8.270 3.145 -27.531 1.00 94.69 80 SER A C 1
ATOM 682 O O . SER A 1 80 ? 8.112 3.841 -28.530 1.00 94.69 80 SER A O 1
ATOM 684 N N . GLY A 1 81 ? 9.263 3.373 -26.664 1.00 90.44 81 GLY A N 1
ATOM 685 C CA . GLY A 1 81 ? 10.172 4.511 -26.733 1.00 90.44 81 GLY A CA 1
ATOM 686 C C . GLY A 1 81 ? 9.579 5.828 -26.231 1.00 90.44 81 GLY A C 1
ATOM 687 O O . GLY A 1 81 ? 10.257 6.846 -26.338 1.00 90.44 81 GLY A O 1
ATOM 688 N N . ALA A 1 82 ? 8.363 5.810 -25.674 1.00 91.19 82 ALA A N 1
ATOM 689 C CA . ALA A 1 82 ? 7.734 6.964 -25.033 1.00 91.19 82 ALA A CA 1
ATOM 690 C C . ALA A 1 82 ? 8.483 7.417 -23.768 1.00 91.19 82 ALA A C 1
ATOM 692 O O . ALA A 1 82 ? 8.411 8.582 -23.390 1.00 91.19 82 ALA A O 1
ATOM 693 N N . GLU A 1 83 ? 9.221 6.511 -23.125 1.00 90.31 83 GLU A N 1
ATOM 694 C CA . GLU A 1 83 ? 10.147 6.831 -22.044 1.00 90.31 83 GLU A CA 1
ATOM 695 C C . GLU A 1 83 ? 11.553 6.332 -22.378 1.00 90.31 83 GLU A C 1
ATOM 697 O O . GLU A 1 83 ? 11.765 5.150 -22.657 1.00 90.31 83 GLU A O 1
ATOM 702 N N . ARG A 1 84 ? 12.527 7.243 -22.345 1.00 84.12 84 ARG A N 1
ATOM 703 C CA . ARG A 1 84 ? 13.949 6.956 -22.547 1.00 84.12 84 ARG A CA 1
ATOM 704 C C . ARG A 1 84 ? 14.783 7.867 -21.644 1.00 84.12 84 ARG A C 1
ATOM 706 O O . ARG A 1 84 ? 14.342 8.978 -21.357 1.00 84.12 84 ARG A O 1
ATOM 713 N N . PRO A 1 85 ? 15.986 7.441 -21.228 1.00 77.94 85 PRO A N 1
ATOM 714 C CA . PRO A 1 85 ? 16.931 8.318 -20.557 1.00 77.94 85 PRO A CA 1
ATOM 715 C C . PRO A 1 85 ? 17.244 9.526 -21.440 1.00 77.94 85 PRO A C 1
ATOM 717 O O . PRO A 1 85 ? 17.617 9.367 -22.608 1.00 77.94 85 PRO A O 1
ATOM 720 N N . THR A 1 86 ? 17.110 10.729 -20.890 1.00 71.44 86 THR A N 1
ATOM 721 C CA . THR A 1 86 ? 17.528 11.947 -21.580 1.00 71.44 86 THR A CA 1
ATOM 722 C C . THR A 1 86 ? 19.050 11.944 -21.670 1.00 71.44 86 THR A C 1
ATOM 724 O O . THR A 1 86 ? 19.747 11.925 -20.656 1.00 71.44 86 THR A O 1
ATOM 727 N N . ARG A 1 87 ? 19.587 11.924 -22.893 1.00 61.50 87 ARG A N 1
ATOM 728 C CA . ARG A 1 87 ? 21.032 11.936 -23.149 1.00 61.50 87 ARG A CA 1
ATOM 729 C C . ARG A 1 87 ? 21.544 13.377 -23.132 1.00 61.50 87 ARG A C 1
ATOM 731 O O . ARG A 1 87 ? 22.029 13.877 -24.139 1.00 61.50 87 ARG A O 1
ATOM 738 N N . GLU A 1 88 ? 21.372 14.058 -22.008 1.00 56.72 88 GLU A N 1
ATOM 739 C CA . GLU A 1 88 ? 21.958 15.380 -21.804 1.00 56.72 88 GLU A CA 1
ATOM 740 C C . GLU A 1 88 ? 23.344 15.244 -21.178 1.00 56.72 88 GLU A C 1
ATOM 742 O O . GLU A 1 88 ? 23.601 14.336 -20.389 1.00 56.72 88 GLU A O 1
ATOM 747 N N . THR A 1 89 ? 24.244 16.148 -21.561 1.00 49.72 89 THR A N 1
ATOM 748 C CA . THR A 1 89 ? 25.674 16.247 -21.212 1.00 49.72 89 THR A CA 1
ATOM 749 C C . THR A 1 89 ? 25.931 16.521 -19.719 1.00 49.72 89 THR A C 1
ATOM 751 O O . THR A 1 89 ? 26.922 17.150 -19.352 1.00 49.72 89 THR A O 1
ATOM 754 N N . ALA A 1 90 ? 25.015 16.112 -18.844 1.00 51.88 90 ALA A N 1
ATOM 755 C CA . ALA A 1 90 ? 25.092 16.334 -17.418 1.00 51.88 90 ALA A CA 1
ATOM 756 C C . ALA A 1 90 ? 26.116 15.375 -16.780 1.00 51.88 90 ALA A C 1
ATOM 758 O O . ALA A 1 90 ? 26.150 14.190 -17.112 1.00 51.88 90 ALA A O 1
ATOM 759 N N . PRO A 1 91 ? 26.920 15.848 -15.813 1.00 59.72 91 PRO A N 1
ATOM 760 C CA . PRO A 1 91 ? 27.884 15.016 -15.090 1.00 59.72 91 PRO A CA 1
ATOM 761 C C . PRO A 1 91 ? 27.231 13.994 -14.137 1.00 59.72 91 PRO A C 1
ATOM 763 O O . PRO A 1 91 ? 27.939 13.232 -13.487 1.00 59.72 91 PRO A O 1
ATOM 766 N N . GLN A 1 92 ? 25.897 13.984 -14.031 1.00 63.81 92 GLN A N 1
ATOM 767 C CA . GLN A 1 92 ? 25.112 13.192 -13.081 1.00 63.81 92 GLN A CA 1
ATOM 768 C C . GLN A 1 92 ? 24.174 12.239 -13.838 1.00 63.81 92 GLN A C 1
ATOM 770 O O . GLN A 1 92 ? 23.671 12.580 -14.908 1.00 63.81 92 GLN A O 1
ATOM 775 N N . ALA A 1 93 ? 23.874 11.074 -13.259 1.00 66.38 93 ALA A N 1
ATOM 776 C CA . ALA A 1 93 ? 22.854 10.179 -13.801 1.00 66.38 93 ALA A CA 1
ATOM 777 C C . ALA A 1 93 ? 21.465 10.841 -13.741 1.00 66.38 93 ALA A C 1
ATOM 779 O O . ALA A 1 93 ? 21.027 11.260 -12.670 1.00 66.38 93 ALA A O 1
ATOM 780 N N . TYR A 1 94 ? 20.764 10.911 -14.876 1.00 75.38 94 TYR A N 1
ATOM 781 C CA . TYR A 1 94 ? 19.399 11.433 -14.917 1.00 75.38 94 TYR A CA 1
ATOM 782 C C . TYR A 1 94 ? 18.387 10.307 -14.647 1.00 75.38 94 TYR A C 1
ATOM 784 O O . TYR A 1 94 ? 18.402 9.295 -15.358 1.00 75.38 94 TYR A O 1
ATOM 792 N N . PRO A 1 95 ? 17.519 10.436 -13.628 1.00 83.38 95 PRO A N 1
ATOM 793 C CA . PRO A 1 95 ? 16.514 9.427 -13.331 1.00 83.38 95 PRO A CA 1
ATOM 794 C C . PRO A 1 95 ? 15.448 9.373 -14.430 1.00 83.38 95 PRO A C 1
ATOM 796 O O . PRO A 1 95 ? 15.061 10.388 -15.005 1.00 83.38 95 PRO A O 1
ATOM 799 N N . LEU A 1 96 ? 14.928 8.175 -14.693 1.00 88.06 96 LEU A N 1
ATOM 800 C CA 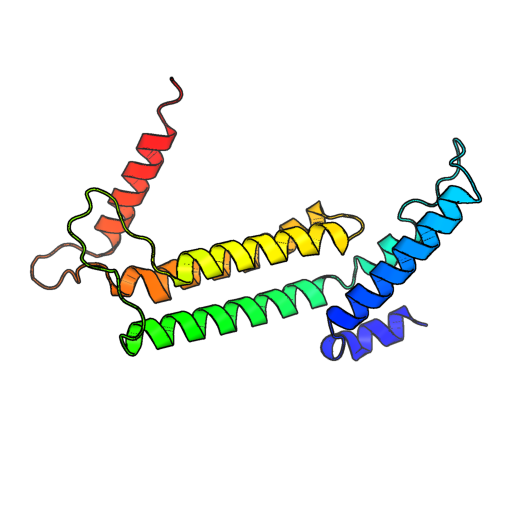. LEU A 1 96 ? 13.739 8.007 -15.527 1.00 88.06 96 LEU A CA 1
ATOM 801 C C . LEU A 1 96 ? 12.548 8.739 -14.876 1.00 88.06 96 LEU A C 1
ATOM 803 O O . LEU A 1 96 ? 12.386 8.597 -13.660 1.00 88.06 96 LEU A O 1
ATOM 807 N N . PRO A 1 97 ? 11.694 9.462 -15.624 1.00 89.06 97 PRO A N 1
ATOM 808 C CA . PRO A 1 97 ? 10.491 10.086 -15.067 1.00 89.06 97 PRO A CA 1
ATOM 809 C C . PRO A 1 97 ? 9.656 9.124 -14.206 1.00 89.06 97 PRO A C 1
ATOM 811 O O . PRO A 1 97 ? 9.300 9.448 -13.074 1.00 89.06 97 PRO A O 1
ATOM 814 N N . SER A 1 98 ? 9.477 7.883 -14.665 1.00 94.56 98 SER A N 1
ATOM 815 C CA . SER A 1 98 ? 8.731 6.852 -13.935 1.00 94.56 98 SER A CA 1
ATOM 816 C C . SER A 1 98 ? 9.360 6.404 -12.619 1.00 94.56 98 SER A C 1
ATOM 818 O O . SER A 1 98 ? 8.667 5.857 -11.761 1.00 94.56 98 SER A O 1
ATOM 820 N N . SER A 1 99 ? 10.650 6.666 -12.396 1.00 94.38 99 SER A N 1
ATOM 821 C CA . SER A 1 99 ? 11.281 6.374 -11.106 1.00 94.38 99 SER A CA 1
ATOM 822 C C . SER A 1 99 ? 10.796 7.321 -10.004 1.00 94.38 99 SER A C 1
ATOM 824 O O . SER A 1 99 ? 10.645 6.892 -8.858 1.00 94.38 99 SER A O 1
ATOM 826 N N . ALA A 1 100 ? 10.489 8.578 -10.348 1.00 93.62 100 ALA A N 1
ATOM 827 C CA . ALA A 1 100 ? 9.895 9.532 -9.418 1.00 93.62 100 ALA A CA 1
ATOM 828 C C . ALA A 1 100 ? 8.450 9.134 -9.084 1.00 93.62 100 ALA A C 1
ATOM 830 O O . ALA A 1 100 ? 8.081 9.102 -7.908 1.00 93.62 100 ALA A O 1
ATOM 831 N N . ASP A 1 101 ? 7.667 8.742 -10.092 1.00 96.06 101 ASP A N 1
ATOM 832 C CA . ASP A 1 101 ? 6.299 8.250 -9.897 1.00 96.06 101 ASP A CA 1
ATOM 833 C C . ASP A 1 101 ? 6.274 6.989 -9.027 1.00 96.06 101 ASP A C 1
ATOM 835 O O . ASP A 1 101 ? 5.499 6.907 -8.071 1.00 96.06 101 ASP A O 1
ATOM 839 N N . MET A 1 102 ? 7.185 6.041 -9.281 1.00 97.19 102 MET A N 1
ATOM 840 C CA . MET A 1 102 ? 7.354 4.847 -8.452 1.00 97.19 102 MET A CA 1
ATOM 841 C C . MET A 1 102 ? 7.653 5.232 -7.002 1.00 97.19 102 MET A C 1
ATOM 843 O O . MET A 1 102 ? 7.008 4.730 -6.084 1.00 97.19 102 MET A O 1
ATOM 847 N N . PHE A 1 103 ? 8.606 6.139 -6.770 1.00 97.31 103 PHE A N 1
ATOM 848 C CA . PHE A 1 103 ? 8.950 6.589 -5.422 1.00 97.31 103 PHE A CA 1
ATOM 849 C C . PHE A 1 103 ? 7.741 7.190 -4.693 1.00 97.31 103 PHE A C 1
ATOM 851 O O . PHE A 1 103 ? 7.476 6.847 -3.537 1.00 97.31 103 PHE A O 1
ATOM 858 N N . LEU A 1 104 ? 6.979 8.055 -5.366 1.00 97.56 104 LEU A N 1
ATOM 859 C CA . LEU A 1 104 ? 5.774 8.663 -4.805 1.00 97.56 104 LEU A CA 1
ATOM 860 C C . LEU A 1 104 ? 4.695 7.619 -4.504 1.00 97.56 104 LEU A C 1
ATOM 862 O O . LEU A 1 104 ? 4.047 7.703 -3.458 1.00 97.56 104 LEU A O 1
ATOM 866 N N . LEU A 1 105 ? 4.533 6.618 -5.369 1.00 98.00 105 LEU A N 1
ATOM 867 C CA . LEU A 1 105 ? 3.574 5.537 -5.176 1.00 98.00 105 LEU A CA 1
ATOM 868 C C . LEU A 1 105 ? 3.945 4.655 -3.977 1.00 98.00 105 LEU A C 1
ATOM 870 O O . LEU A 1 105 ? 3.109 4.430 -3.101 1.00 98.00 105 LEU A O 1
ATOM 874 N N . LEU A 1 106 ? 5.208 4.234 -3.868 1.00 98.38 106 LEU A N 1
ATOM 875 C CA . LEU A 1 106 ? 5.703 3.467 -2.718 1.00 98.38 106 LEU A CA 1
ATOM 876 C C . LEU A 1 106 ? 5.547 4.269 -1.415 1.00 98.38 106 LEU A C 1
ATOM 878 O O . LEU A 1 106 ? 5.046 3.747 -0.417 1.00 98.38 106 LEU A O 1
ATOM 882 N N . LYS A 1 107 ? 5.901 5.563 -1.429 1.00 97.56 107 LYS A N 1
ATOM 883 C CA . LYS A 1 107 ? 5.713 6.470 -0.285 1.00 97.56 107 LYS A CA 1
ATOM 884 C C . LYS A 1 107 ? 4.242 6.574 0.116 1.00 97.56 107 LYS A C 1
ATOM 886 O O . LYS A 1 107 ? 3.937 6.549 1.307 1.00 97.56 107 LYS A O 1
ATOM 891 N N . LYS A 1 108 ? 3.334 6.688 -0.857 1.00 97.38 108 LYS A N 1
ATOM 892 C CA . LYS A 1 108 ? 1.888 6.744 -0.616 1.00 97.38 108 LYS A CA 1
ATOM 893 C C . LYS A 1 108 ? 1.389 5.467 0.060 1.00 97.38 108 LYS A C 1
ATOM 895 O O . LYS A 1 108 ? 0.682 5.573 1.057 1.00 97.38 108 LYS A O 1
ATOM 900 N N . ILE A 1 109 ? 1.799 4.296 -0.427 1.00 97.12 109 ILE A N 1
ATOM 901 C CA . ILE A 1 109 ? 1.414 2.993 0.140 1.00 97.12 109 ILE A CA 1
ATOM 902 C C . ILE A 1 109 ? 1.867 2.870 1.600 1.00 97.12 109 ILE A C 1
ATOM 904 O O . ILE A 1 109 ? 1.067 2.520 2.466 1.00 97.12 109 ILE A O 1
ATOM 908 N N . ILE A 1 110 ? 3.124 3.223 1.889 1.00 96.38 110 ILE A N 1
ATOM 909 C CA . ILE A 1 110 ? 3.681 3.208 3.252 1.00 96.38 110 ILE A CA 1
ATOM 910 C C . ILE A 1 110 ? 2.931 4.194 4.162 1.00 96.38 110 ILE A C 1
ATOM 912 O O . ILE A 1 110 ? 2.594 3.881 5.305 1.00 96.38 110 ILE A O 1
ATOM 916 N N . ALA A 1 111 ? 2.641 5.399 3.668 1.00 96.06 111 ALA A N 1
ATOM 917 C CA . ALA A 1 111 ? 1.898 6.393 4.436 1.00 96.06 111 ALA A CA 1
ATOM 918 C C . ALA A 1 111 ? 0.461 5.931 4.734 1.00 96.06 111 ALA A C 1
ATOM 920 O O . ALA A 1 111 ? -0.039 6.155 5.837 1.00 96.06 111 ALA A O 1
ATOM 921 N N . GLU A 1 112 ? -0.199 5.263 3.789 1.00 94.06 112 GLU A N 1
ATOM 922 C CA . GLU A 1 112 ? -1.548 4.721 3.963 1.00 94.06 112 GLU A CA 1
ATOM 923 C C . GLU A 1 112 ? -1.566 3.555 4.962 1.00 94.06 112 GLU A C 1
ATOM 925 O O . GLU A 1 112 ? -2.411 3.537 5.859 1.00 94.06 112 GLU A O 1
ATOM 930 N N . SER A 1 113 ? -0.581 2.651 4.913 1.00 94.25 113 SER A N 1
ATOM 931 C CA . SER A 1 113 ? -0.515 1.505 5.831 1.00 94.25 113 SER A CA 1
ATOM 932 C C . SER A 1 113 ? -0.410 1.915 7.301 1.00 94.25 113 SER A C 1
ATOM 934 O O . SER A 1 113 ? -0.984 1.259 8.169 1.00 94.25 113 SER A O 1
ATOM 936 N N . THR A 1 114 ? 0.264 3.033 7.597 1.00 91.31 114 THR A N 1
ATOM 937 C CA . THR A 1 114 ? 0.378 3.538 8.981 1.00 91.31 114 THR A CA 1
ATOM 938 C C . THR A 1 114 ? -0.940 4.023 9.580 1.00 91.31 114 THR A C 1
ATOM 940 O O . THR A 1 114 ? -1.059 4.096 10.801 1.00 91.31 114 THR A O 1
ATOM 943 N N . LYS A 1 115 ? -1.932 4.333 8.740 1.00 91.94 115 LYS A N 1
ATOM 944 C CA . LYS A 1 115 ? -3.257 4.812 9.158 1.00 91.94 115 LYS A CA 1
ATOM 945 C C . LYS A 1 115 ? -4.320 3.719 9.140 1.00 91.94 115 LYS A C 1
ATOM 947 O O . LYS A 1 115 ? -5.407 3.936 9.660 1.00 91.94 115 LYS A O 1
ATOM 952 N N . LEU A 1 116 ? -4.026 2.579 8.519 1.00 93.50 116 LEU A N 1
ATOM 953 C CA . LEU A 1 116 ? -5.012 1.539 8.246 1.00 93.50 116 LEU A CA 1
ATOM 954 C C . LEU A 1 116 ? -4.994 0.414 9.287 1.00 93.50 116 LEU A C 1
ATOM 956 O O . LEU A 1 116 ? -6.043 -0.122 9.630 1.00 93.50 116 LEU A O 1
ATOM 960 N N . SER A 1 117 ? -3.825 0.082 9.834 1.00 94.56 117 SER A N 1
ATOM 961 C CA . SER A 1 117 ? -3.683 -0.994 10.820 1.00 94.56 117 SER A CA 1
ATOM 962 C C . SER A 1 117 ? -3.478 -0.460 12.234 1.00 94.56 117 SER A C 1
ATOM 964 O O . SER A 1 117 ? -2.755 0.517 12.443 1.00 94.56 117 SER A O 1
ATOM 966 N N . SER A 1 118 ? -4.044 -1.161 13.220 1.00 94.69 118 SER A N 1
ATOM 967 C CA . SER A 1 118 ? -3.794 -0.862 14.634 1.00 94.69 118 SER A CA 1
ATOM 968 C C . SER A 1 118 ? -2.341 -1.181 15.032 1.00 94.69 118 SER A C 1
ATOM 970 O O . SER A 1 118 ? -1.783 -0.554 15.945 1.00 94.69 118 SER A O 1
ATOM 972 N N . ASN A 1 119 ? -1.704 -2.084 14.271 1.00 94.69 119 ASN A N 1
ATOM 973 C CA . ASN A 1 119 ? -0.294 -2.456 14.328 1.00 94.69 119 ASN A CA 1
ATOM 974 C C . ASN A 1 119 ? 0.417 -2.179 12.982 1.00 94.69 119 ASN A C 1
ATOM 976 O O . ASN A 1 119 ? 0.671 -3.104 12.203 1.00 94.69 119 ASN A O 1
ATOM 980 N N . PRO A 1 120 ? 0.816 -0.919 12.719 1.00 93.69 120 PRO A N 1
ATOM 981 C CA . PRO A 1 120 ? 1.471 -0.518 11.471 1.00 93.69 120 PRO A CA 1
ATOM 982 C C . PRO A 1 120 ? 2.697 -1.352 11.096 1.00 93.69 120 PRO A C 1
ATOM 984 O O . PRO A 1 120 ? 2.927 -1.621 9.923 1.00 93.69 120 PRO A O 1
ATOM 987 N N . ASN A 1 121 ? 3.479 -1.792 12.085 1.00 94.94 121 ASN A N 1
ATOM 988 C CA . ASN A 1 121 ? 4.695 -2.566 11.848 1.00 94.94 121 ASN A CA 1
ATOM 989 C C . ASN A 1 121 ? 4.401 -3.976 11.324 1.00 94.94 121 ASN A C 1
ATOM 991 O O . ASN A 1 121 ? 5.200 -4.515 10.564 1.00 94.94 121 ASN A O 1
ATOM 995 N N . ALA A 1 122 ? 3.284 -4.585 11.734 1.00 94.75 122 ALA A N 1
ATOM 996 C CA . ALA A 1 122 ? 2.858 -5.868 11.183 1.00 94.75 122 ALA A CA 1
ATOM 997 C C . ALA A 1 122 ? 2.461 -5.715 9.712 1.00 94.75 122 ALA A C 1
ATOM 999 O O . ALA A 1 122 ? 3.028 -6.399 8.868 1.00 94.75 122 ALA A O 1
ATOM 1000 N N . LEU A 1 123 ? 1.610 -4.734 9.399 1.00 95.81 123 LEU A N 1
ATOM 1001 C CA . LEU A 1 123 ? 1.195 -4.473 8.021 1.00 95.81 123 LEU A CA 1
ATOM 1002 C C . LEU A 1 123 ? 2.372 -4.081 7.112 1.00 95.81 123 LEU A C 1
ATOM 1004 O O . LEU A 1 123 ? 2.455 -4.521 5.969 1.00 95.81 123 LEU A O 1
ATOM 1008 N N . LEU A 1 124 ? 3.319 -3.284 7.615 1.00 96.19 124 LEU A N 1
ATOM 1009 C CA . LEU A 1 124 ? 4.525 -2.942 6.861 1.00 96.19 124 LEU A CA 1
ATOM 1010 C C . LEU A 1 124 ? 5.361 -4.178 6.523 1.00 96.19 124 LEU A C 1
ATOM 1012 O O . LEU A 1 124 ? 5.869 -4.253 5.409 1.00 96.19 124 LEU A O 1
ATOM 1016 N N . ARG A 1 125 ? 5.479 -5.158 7.431 1.00 95.69 125 ARG A N 1
ATOM 1017 C CA . ARG A 1 125 ? 6.178 -6.421 7.136 1.00 95.69 125 ARG A CA 1
ATOM 1018 C C . ARG A 1 125 ? 5.517 -7.181 5.989 1.00 95.69 125 ARG A C 1
ATOM 1020 O O . ARG A 1 125 ? 6.232 -7.660 5.115 1.00 95.69 125 ARG A O 1
ATOM 1027 N N . ASP A 1 126 ? 4.190 -7.221 5.949 1.00 94.62 126 ASP A N 1
ATOM 1028 C CA . ASP A 1 126 ? 3.454 -7.886 4.867 1.00 94.62 126 ASP A CA 1
ATOM 1029 C C . ASP A 1 126 ? 3.624 -7.146 3.528 1.00 94.62 126 ASP A C 1
ATOM 1031 O O . ASP A 1 126 ? 3.771 -7.758 2.469 1.00 94.62 126 ASP A O 1
ATOM 1035 N N . LEU A 1 127 ? 3.689 -5.811 3.567 1.00 96.94 127 LEU A N 1
ATOM 1036 C CA . LEU A 1 127 ? 3.950 -4.981 2.388 1.00 96.94 127 LEU A CA 1
ATOM 1037 C C . LEU A 1 127 ? 5.392 -5.076 1.889 1.00 96.94 127 LEU A C 1
ATOM 1039 O O . LEU A 1 127 ? 5.618 -4.878 0.697 1.00 96.94 127 LEU A O 1
ATOM 1043 N N . MET A 1 128 ? 6.376 -5.370 2.745 1.00 96.44 128 MET A N 1
ATOM 1044 C CA . MET A 1 128 ? 7.789 -5.388 2.344 1.00 96.44 128 MET A CA 1
ATOM 1045 C C . MET A 1 128 ? 8.047 -6.311 1.152 1.00 96.44 128 MET A C 1
ATOM 1047 O O . MET A 1 128 ? 8.801 -5.930 0.257 1.00 96.44 128 MET A O 1
ATOM 1051 N N . GLU A 1 129 ? 7.401 -7.475 1.087 1.00 94.44 129 GLU A N 1
ATOM 1052 C CA . GLU A 1 129 ? 7.548 -8.392 -0.050 1.00 94.44 129 GLU A CA 1
ATOM 1053 C C . GLU A 1 129 ? 6.936 -7.833 -1.339 1.00 94.44 129 GLU A C 1
ATOM 1055 O O . GLU A 1 129 ? 7.511 -7.972 -2.420 1.00 94.44 129 GLU A O 1
ATOM 1060 N N . VAL A 1 130 ? 5.819 -7.114 -1.233 1.00 97.25 130 VAL A N 1
ATOM 1061 C CA . VAL A 1 130 ? 5.180 -6.434 -2.366 1.00 97.25 130 VAL A CA 1
ATOM 1062 C C . VAL A 1 130 ? 6.052 -5.283 -2.882 1.00 97.25 130 VAL A C 1
ATOM 1064 O O . VAL A 1 130 ? 6.312 -5.194 -4.082 1.00 97.25 130 VAL A O 1
ATOM 1067 N N . LEU A 1 131 ? 6.578 -4.442 -1.986 1.00 98.00 131 LEU A N 1
ATOM 1068 C CA . LEU A 1 131 ? 7.452 -3.317 -2.342 1.00 98.00 131 LEU A CA 1
ATOM 1069 C C . LEU A 1 131 ? 8.774 -3.809 -2.953 1.00 98.00 131 LEU A C 1
ATOM 1071 O O . LEU A 1 131 ? 9.230 -3.271 -3.963 1.00 98.00 131 LEU A O 1
ATOM 1075 N N . ARG A 1 132 ? 9.372 -4.868 -2.390 1.00 97.75 132 ARG A N 1
ATOM 1076 C CA . ARG A 1 132 ? 10.559 -5.533 -2.959 1.00 97.75 132 ARG A CA 1
ATOM 1077 C C . ARG A 1 132 ? 10.280 -6.101 -4.341 1.00 97.75 132 ARG A C 1
ATOM 1079 O O . ARG A 1 132 ? 11.112 -5.940 -5.233 1.00 97.75 132 ARG A O 1
ATOM 1086 N N . GLY A 1 133 ? 9.128 -6.747 -4.515 1.00 97.56 133 GLY A N 1
ATOM 1087 C CA . GLY A 1 133 ? 8.664 -7.247 -5.805 1.00 97.56 133 GLY A CA 1
ATOM 1088 C C . GLY A 1 133 ? 8.592 -6.130 -6.842 1.00 97.56 133 GLY A C 1
ATOM 1089 O O . GLY A 1 133 ? 9.163 -6.271 -7.921 1.00 97.56 133 GLY A O 1
ATOM 1090 N N . CYS A 1 134 ? 8.005 -4.989 -6.474 1.00 98.19 134 CYS A N 1
ATOM 1091 C CA . CYS A 1 134 ? 7.929 -3.820 -7.343 1.00 98.19 134 CYS A CA 1
ATOM 1092 C C . CYS A 1 134 ? 9.315 -3.287 -7.731 1.00 98.19 134 CYS A C 1
ATOM 1094 O O . CYS A 1 134 ? 9.604 -3.109 -8.911 1.00 98.19 134 CYS A O 1
ATOM 1096 N N . LEU A 1 135 ? 10.203 -3.062 -6.758 1.00 98.12 135 LEU A N 1
ATOM 1097 C CA . LEU A 1 135 ? 11.553 -2.543 -7.014 1.00 98.12 135 LEU A CA 1
ATOM 1098 C C . LEU A 1 135 ? 12.369 -3.484 -7.909 1.00 98.12 135 LEU A C 1
ATOM 1100 O O . LEU A 1 135 ? 13.054 -3.041 -8.831 1.00 98.12 135 LEU A O 1
ATOM 1104 N N . ARG A 1 136 ? 12.270 -4.796 -7.668 1.00 97.75 136 ARG A N 1
ATOM 1105 C CA . ARG A 1 136 ? 12.919 -5.821 -8.492 1.00 97.75 136 ARG A CA 1
ATOM 1106 C C . ARG A 1 136 ? 12.337 -5.845 -9.906 1.00 97.75 136 ARG A C 1
ATOM 1108 O O . ARG A 1 136 ? 13.098 -5.913 -10.870 1.00 97.75 136 ARG A O 1
ATOM 1115 N N . GLY A 1 137 ? 11.013 -5.777 -10.027 1.00 96.12 137 GLY A N 1
ATOM 1116 C CA . GLY A 1 137 ? 10.309 -5.705 -11.305 1.00 96.12 137 GLY A CA 1
ATOM 1117 C C . GLY A 1 137 ? 10.707 -4.466 -12.100 1.00 96.12 137 GLY A C 1
ATOM 1118 O O . GLY A 1 137 ? 11.010 -4.576 -13.281 1.00 96.12 137 GLY A O 1
ATOM 1119 N N . TYR A 1 138 ? 10.828 -3.312 -11.447 1.00 96.56 138 TYR A N 1
ATOM 1120 C CA . TYR A 1 138 ? 11.303 -2.084 -12.076 1.00 96.56 138 TYR A CA 1
ATOM 1121 C C . TYR A 1 138 ? 12.761 -2.207 -12.541 1.00 96.56 138 TYR A C 1
ATOM 1123 O O . TYR A 1 138 ? 13.091 -1.863 -13.675 1.00 96.56 138 TYR A O 1
ATOM 1131 N N . ALA A 1 139 ? 13.648 -2.763 -11.710 1.00 94.88 139 ALA A N 1
ATOM 1132 C CA . ALA A 1 139 ? 15.044 -2.964 -12.089 1.00 94.88 139 ALA A CA 1
ATOM 1133 C C . ALA A 1 139 ? 15.187 -3.863 -13.332 1.00 94.88 139 ALA A C 1
ATOM 1135 O O . ALA A 1 139 ? 15.889 -3.496 -14.272 1.00 94.88 139 ALA A O 1
ATOM 1136 N N . HIS A 1 140 ? 14.494 -5.005 -13.367 1.00 92.75 140 HIS A N 1
ATOM 1137 C CA . HIS A 1 140 ? 14.588 -5.971 -14.471 1.00 92.75 140 HIS A CA 1
ATOM 1138 C C . HIS A 1 140 ? 13.707 -5.657 -15.686 1.00 92.75 140 HIS A C 1
ATOM 1140 O O . HIS A 1 140 ? 13.999 -6.111 -16.787 1.00 92.75 140 HIS A O 1
ATOM 1146 N N . GLY A 1 141 ? 12.592 -4.962 -15.497 1.00 91.31 141 GLY A N 1
ATOM 1147 C CA . GLY A 1 141 ? 11.660 -4.629 -16.570 1.00 91.31 141 GLY A CA 1
ATOM 1148 C C . GLY A 1 141 ? 12.002 -3.309 -17.249 1.00 91.31 141 GLY A C 1
ATOM 1149 O O . GLY A 1 141 ? 11.845 -3.188 -18.463 1.00 91.31 141 GLY A O 1
ATOM 1150 N N . CYS A 1 142 ? 12.487 -2.338 -16.472 1.00 93.06 142 CYS A N 1
ATOM 1151 C CA . CYS A 1 142 ? 12.686 -0.968 -16.928 1.00 93.06 142 CYS A CA 1
ATOM 1152 C C . CYS A 1 142 ? 14.169 -0.630 -17.095 1.00 93.06 142 CYS A C 1
ATOM 1154 O O . CYS A 1 142 ? 14.589 -0.198 -18.164 1.00 93.06 142 CYS A O 1
ATOM 1156 N N . LEU A 1 143 ? 14.988 -0.831 -16.058 1.00 90.88 143 LEU A N 1
ATOM 1157 C CA . LEU A 1 143 ? 16.368 -0.325 -16.063 1.00 90.88 143 LEU A CA 1
ATOM 1158 C C . LEU A 1 143 ? 17.301 -1.137 -16.962 1.00 90.88 143 LEU A C 1
ATOM 1160 O O . LEU A 1 143 ? 18.118 -0.562 -17.681 1.00 90.88 143 LEU A O 1
ATOM 1164 N N . THR A 1 144 ? 17.172 -2.465 -16.974 1.00 89.31 144 THR A N 1
ATOM 1165 C CA . THR A 1 144 ? 18.018 -3.329 -17.815 1.00 89.31 144 THR A CA 1
ATOM 1166 C C . THR A 1 144 ? 17.843 -3.076 -19.310 1.00 89.31 144 THR A C 1
ATOM 1168 O O . THR A 1 144 ? 18.761 -3.377 -20.065 1.00 89.31 144 THR A O 1
ATOM 1171 N N . ALA A 1 145 ? 16.718 -2.492 -19.742 1.00 86.56 145 ALA A N 1
ATOM 1172 C CA . ALA A 1 145 ? 16.489 -2.113 -21.139 1.00 86.56 145 ALA A CA 1
ATOM 1173 C C . ALA A 1 145 ? 17.484 -1.055 -21.651 1.00 86.56 145 ALA A C 1
ATOM 1175 O O . ALA A 1 145 ? 17.667 -0.915 -22.858 1.00 86.56 145 ALA A O 1
ATOM 1176 N N . PHE A 1 146 ? 18.134 -0.326 -20.742 1.00 85.50 146 PHE A N 1
ATOM 1177 C CA . PHE A 1 146 ? 19.096 0.730 -21.058 1.00 85.50 146 PHE A CA 1
ATOM 1178 C C . PHE A 1 146 ? 20.541 0.350 -20.722 1.00 85.50 146 PHE A C 1
ATOM 1180 O O . PHE A 1 146 ? 21.448 1.159 -20.913 1.00 85.50 146 PHE A O 1
ATOM 1187 N N . LEU A 1 147 ? 20.775 -0.869 -20.225 1.00 82.44 147 LEU A N 1
ATOM 1188 C CA . LEU A 1 147 ? 22.129 -1.368 -20.022 1.00 82.44 147 LEU A CA 1
ATOM 1189 C C . LEU A 1 147 ? 22.723 -1.807 -21.369 1.00 82.44 147 LEU A C 1
ATOM 1191 O O . LEU A 1 147 ? 22.015 -2.400 -22.184 1.00 82.44 147 LEU A O 1
ATOM 1195 N N . PRO A 1 148 ? 24.018 -1.550 -21.620 1.00 72.31 148 PRO A N 1
ATOM 1196 C CA . PRO A 1 148 ? 24.668 -1.998 -22.845 1.00 72.31 148 PRO A CA 1
ATOM 1197 C C . PRO A 1 148 ? 24.585 -3.527 -22.954 1.00 72.31 148 PRO A C 1
ATOM 1199 O O . PRO A 1 148 ? 25.035 -4.246 -22.058 1.00 72.31 148 PRO A O 1
ATOM 1202 N N . SER A 1 149 ? 24.006 -4.042 -24.044 1.00 57.94 149 SER A N 1
ATOM 1203 C CA . SER A 1 149 ? 23.978 -5.483 -24.289 1.00 57.94 149 SER A CA 1
ATOM 1204 C C . SER A 1 149 ? 25.397 -5.962 -24.582 1.00 57.94 149 SER A C 1
ATOM 1206 O O . SER A 1 149 ? 26.022 -5.536 -25.554 1.00 57.94 149 SER A O 1
ATOM 1208 N N . VAL A 1 150 ? 25.920 -6.860 -23.751 1.00 50.84 150 VAL A N 1
ATOM 1209 C CA . VAL A 1 150 ? 27.227 -7.485 -23.969 1.00 50.84 150 VAL A CA 1
ATOM 1210 C C . VAL A 1 150 ? 27.108 -8.499 -25.110 1.00 50.84 150 VAL A C 1
ATOM 1212 O O . VAL A 1 150 ? 26.969 -9.698 -24.898 1.00 50.84 150 VAL A O 1
ATOM 1215 N N . SER A 1 151 ? 27.119 -8.015 -26.345 1.00 42.38 151 SER A N 1
ATOM 1216 C CA . SER A 1 151 ? 27.157 -8.842 -27.549 1.00 42.38 151 SER A CA 1
ATOM 1217 C C . SER A 1 151 ? 28.197 -8.282 -28.511 1.00 42.38 151 SER A C 1
ATOM 1219 O O . SER A 1 151 ? 27.848 -7.767 -29.567 1.00 42.38 151 SER A O 1
ATOM 1221 N N . SER A 1 152 ? 29.469 -8.324 -28.088 1.00 41.06 152 SER A N 1
ATOM 1222 C CA . SER A 1 152 ? 30.691 -8.270 -28.931 1.00 41.06 152 SER A CA 1
ATOM 1223 C C . SER A 1 152 ? 31.995 -8.584 -28.165 1.00 41.06 152 SER A C 1
ATOM 1225 O O . SER A 1 152 ? 33.071 -8.492 -28.741 1.00 41.06 152 SER A O 1
ATOM 1227 N N . ALA A 1 153 ? 31.951 -8.960 -26.882 1.00 42.47 153 ALA A N 1
ATOM 1228 C CA . ALA A 1 153 ? 33.115 -9.480 -26.161 1.00 42.47 153 ALA A CA 1
ATOM 1229 C C . ALA A 1 153 ? 32.635 -10.398 -25.032 1.00 42.47 153 ALA A C 1
ATOM 1231 O O . ALA A 1 153 ? 31.665 -10.078 -24.351 1.00 42.47 153 ALA A O 1
ATOM 1232 N N . GLN A 1 154 ? 33.278 -11.551 -24.867 1.00 48.88 154 GLN A N 1
ATOM 1233 C CA . GLN A 1 154 ? 32.960 -12.585 -23.880 1.00 48.88 154 GLN A CA 1
ATOM 1234 C C . GLN A 1 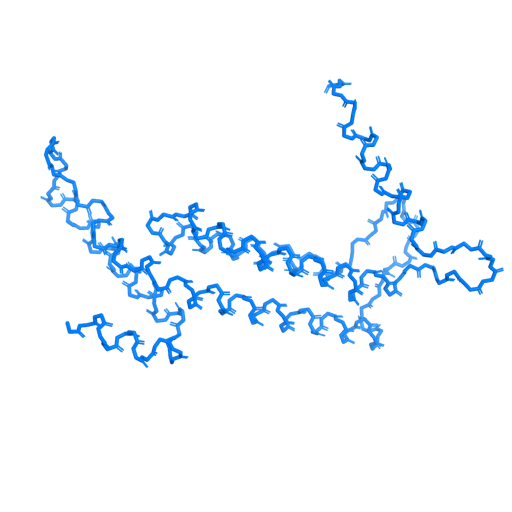154 ? 32.992 -12.048 -22.435 1.00 48.88 154 GLN A C 1
ATOM 1236 O O . GLN A 1 154 ? 34.004 -12.173 -21.760 1.00 48.88 154 GLN A O 1
ATOM 1241 N N . PHE A 1 155 ? 31.893 -11.489 -21.924 1.00 48.44 155 PHE A N 1
ATOM 1242 C CA . PHE A 1 155 ? 31.722 -11.234 -20.491 1.00 48.44 155 PHE A CA 1
ATOM 1243 C C . PHE A 1 155 ? 30.273 -11.507 -20.076 1.00 48.44 155 PHE A C 1
ATOM 1245 O O . PHE A 1 155 ? 29.338 -10.824 -20.485 1.00 48.44 155 PHE A O 1
ATOM 1252 N N . SER A 1 156 ? 30.074 -12.551 -19.271 1.00 44.62 156 SER A N 1
ATOM 1253 C CA . SER A 1 156 ? 28.755 -12.996 -18.810 1.00 44.62 156 SER A CA 1
ATOM 1254 C C . SER A 1 156 ? 28.054 -11.903 -17.999 1.00 44.62 156 SER A C 1
ATOM 1256 O O . SER A 1 156 ? 28.657 -11.315 -17.104 1.00 44.62 156 SER A O 1
ATOM 1258 N N . SER A 1 157 ? 26.767 -11.656 -18.250 1.00 50.19 157 SER A N 1
ATOM 1259 C CA . SER A 1 157 ? 25.944 -10.598 -17.626 1.00 50.19 157 SER A CA 1
ATOM 1260 C C . SER A 1 157 ? 25.892 -10.660 -16.088 1.00 50.19 157 SER A C 1
ATOM 1262 O O . SER A 1 157 ? 25.642 -9.659 -15.419 1.00 50.19 157 SER A O 1
ATOM 1264 N N . THR A 1 158 ? 26.189 -11.826 -15.513 1.00 52.88 158 THR A N 1
ATOM 1265 C CA . THR A 1 158 ? 26.381 -12.046 -14.073 1.00 52.88 158 THR A CA 1
ATOM 1266 C C . THR A 1 158 ? 27.569 -11.271 -13.495 1.00 52.88 158 THR A C 1
ATOM 1268 O O . THR A 1 158 ? 27.528 -10.880 -12.331 1.00 52.88 158 THR A O 1
ATOM 1271 N N . SER A 1 159 ? 28.596 -10.988 -14.297 1.00 54.69 159 SER A N 1
ATOM 1272 C CA . SER A 1 159 ? 29.817 -10.300 -13.862 1.00 54.69 159 SER A CA 1
ATOM 1273 C C . SER A 1 159 ? 29.609 -8.811 -13.573 1.00 54.69 159 SER A C 1
ATOM 1275 O O . SER A 1 159 ? 30.162 -8.303 -12.604 1.00 54.69 159 SER A O 1
ATOM 1277 N N . ILE A 1 160 ? 28.768 -8.109 -14.342 1.00 58.56 160 ILE A N 1
ATOM 1278 C CA . ILE A 1 160 ? 28.516 -6.672 -14.134 1.00 58.56 160 ILE A CA 1
ATOM 1279 C C . ILE A 1 160 ? 27.688 -6.452 -12.866 1.00 58.56 160 ILE A C 1
ATOM 1281 O O . ILE A 1 160 ? 28.031 -5.600 -12.049 1.00 58.56 160 ILE A O 1
ATOM 1285 N N . LEU A 1 161 ? 26.648 -7.263 -12.648 1.00 56.72 161 LEU A N 1
ATOM 1286 C CA . LEU A 1 161 ? 25.872 -7.216 -11.407 1.00 56.72 161 LEU A CA 1
ATOM 1287 C C . LEU A 1 161 ? 26.718 -7.621 -10.195 1.00 56.72 161 LEU A C 1
ATOM 1289 O O . LEU A 1 161 ? 26.594 -7.001 -9.144 1.00 56.72 161 LEU A O 1
ATOM 1293 N N . GLN A 1 162 ? 27.618 -8.601 -10.330 1.00 57.50 162 GLN A N 1
ATOM 1294 C CA . GLN A 1 162 ? 28.570 -8.933 -9.268 1.00 57.50 162 GLN A CA 1
ATOM 1295 C C . GLN A 1 162 ? 29.564 -7.803 -8.993 1.00 57.50 162 GLN A C 1
ATOM 1297 O O . GLN A 1 162 ? 29.893 -7.577 -7.833 1.00 57.50 162 GLN A O 1
ATOM 1302 N N . THR A 1 163 ? 30.008 -7.071 -10.015 1.00 57.16 163 THR A N 1
ATOM 1303 C CA . THR A 1 163 ? 30.891 -5.908 -9.855 1.00 57.16 163 THR A CA 1
ATOM 1304 C C . THR A 1 163 ? 30.162 -4.748 -9.183 1.00 57.16 163 THR A C 1
ATOM 1306 O O . THR A 1 163 ? 30.684 -4.192 -8.224 1.00 57.16 163 THR A O 1
ATOM 1309 N N . LEU A 1 164 ? 28.930 -4.432 -9.588 1.00 61.25 164 LEU A N 1
ATOM 1310 C CA . LEU A 1 164 ? 28.126 -3.381 -8.954 1.00 61.25 164 LEU A CA 1
ATOM 1311 C C . LEU A 1 164 ? 27.736 -3.739 -7.513 1.00 61.25 164 LEU A C 1
ATOM 1313 O O . LEU A 1 164 ? 27.832 -2.894 -6.627 1.00 61.25 164 LEU A O 1
ATOM 1317 N N . MET A 1 165 ? 27.378 -4.999 -7.244 1.00 63.50 165 MET A N 1
ATOM 1318 C CA . MET A 1 165 ? 27.154 -5.477 -5.876 1.00 63.50 165 MET A CA 1
ATOM 1319 C C . MET A 1 165 ? 28.445 -5.472 -5.054 1.00 63.50 165 MET A C 1
ATOM 1321 O O . MET A 1 165 ? 28.399 -5.104 -3.885 1.00 63.50 165 MET A O 1
ATOM 1325 N N . ARG A 1 166 ? 29.602 -5.812 -5.641 1.00 54.25 166 ARG A N 1
ATOM 1326 C CA . ARG A 1 166 ? 30.908 -5.660 -4.980 1.00 54.25 166 ARG A CA 1
ATOM 1327 C C . ARG A 1 166 ? 31.189 -4.208 -4.627 1.00 54.25 166 ARG A C 1
ATOM 1329 O O . ARG A 1 166 ? 31.591 -3.962 -3.502 1.00 54.25 166 ARG A O 1
ATOM 1336 N N . TYR A 1 167 ? 30.944 -3.265 -5.533 1.00 53.25 167 TYR A N 1
ATOM 1337 C CA . TYR A 1 167 ? 31.105 -1.837 -5.251 1.00 53.25 167 TYR A CA 1
ATOM 1338 C C . TYR A 1 167 ? 30.176 -1.370 -4.125 1.00 53.25 167 TYR A C 1
ATOM 1340 O O . TYR A 1 167 ? 30.625 -0.664 -3.228 1.00 53.25 167 TYR A O 1
ATOM 1348 N N . TYR A 1 168 ? 28.922 -1.826 -4.109 1.00 52.41 168 TYR A N 1
ATOM 1349 C CA . TYR A 1 168 ? 27.973 -1.509 -3.038 1.00 52.41 168 TYR A CA 1
ATOM 1350 C C . TYR A 1 168 ? 28.397 -2.107 -1.683 1.00 52.41 168 TYR A C 1
ATOM 1352 O O . TYR A 1 168 ? 28.310 -1.448 -0.650 1.00 52.41 168 TYR A O 1
ATOM 1360 N N . PHE A 1 169 ? 28.916 -3.340 -1.675 1.00 52.12 169 PHE A N 1
ATOM 1361 C CA . PHE A 1 169 ? 29.456 -3.982 -0.472 1.00 52.12 169 PHE A CA 1
ATOM 1362 C C . PHE A 1 169 ? 30.784 -3.375 0.001 1.00 52.12 169 PHE A C 1
ATOM 1364 O O . PHE A 1 169 ? 31.028 -3.357 1.205 1.00 52.12 169 PHE A O 1
ATOM 1371 N N . SER A 1 170 ? 31.628 -2.884 -0.911 1.00 51.09 170 SER A N 1
ATOM 1372 C CA . SER A 1 170 ? 32.845 -2.139 -0.573 1.00 51.09 170 SER A CA 1
ATOM 1373 C C . SER A 1 170 ? 32.506 -0.775 0.025 1.00 51.09 170 SER A C 1
ATOM 1375 O O . SER A 1 170 ? 33.082 -0.412 1.038 1.00 51.09 170 SER A O 1
ATOM 1377 N N . PHE A 1 171 ? 31.512 -0.068 -0.522 1.00 50.00 171 PHE A N 1
ATOM 1378 C CA . PHE A 1 171 ? 31.037 1.206 0.028 1.00 50.00 171 PHE A CA 1
ATOM 1379 C C . PHE A 1 171 ? 30.389 1.042 1.412 1.00 50.00 171 PHE A C 1
ATOM 1381 O O . PHE A 1 171 ? 30.538 1.886 2.283 1.00 50.00 171 PHE A O 1
ATOM 1388 N N . SER A 1 172 ? 29.718 -0.087 1.658 1.00 51.22 172 SER A N 1
ATOM 1389 C CA . SER A 1 172 ? 29.134 -0.398 2.968 1.00 51.22 172 SER A CA 1
ATOM 1390 C C . SER A 1 172 ? 30.164 -0.823 4.034 1.00 51.22 172 SER A C 1
ATOM 1392 O O . SER A 1 172 ? 29.758 -1.131 5.156 1.00 51.22 172 SER A O 1
ATOM 1394 N N . ARG A 1 173 ? 31.463 -0.892 3.699 1.00 49.31 173 ARG A N 1
ATOM 1395 C CA . ARG A 1 173 ? 32.563 -1.275 4.606 1.00 49.31 173 ARG A CA 1
ATOM 1396 C C . ARG A 1 173 ? 33.443 -0.122 5.078 1.00 49.31 173 ARG A C 1
ATOM 1398 O O . ARG A 1 173 ? 34.323 -0.396 5.886 1.00 49.31 173 ARG A O 1
ATOM 1405 N N . ASP A 1 174 ? 33.183 1.109 4.649 1.00 46.06 174 ASP A N 1
ATOM 1406 C CA . ASP A 1 174 ? 33.870 2.293 5.170 1.00 46.06 174 ASP A CA 1
ATOM 1407 C C . ASP A 1 174 ? 32.945 3.027 6.155 1.00 46.06 174 ASP A C 1
ATOM 1409 O O . ASP A 1 174 ? 32.071 3.782 5.726 1.00 46.06 174 ASP A O 1
ATOM 1413 N N . PRO A 1 175 ? 33.074 2.802 7.478 1.00 49.53 175 PRO A N 1
ATOM 1414 C C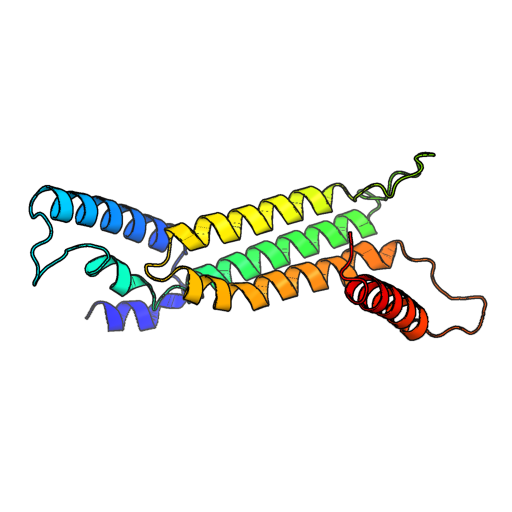A . PRO A 1 175 ? 32.298 3.514 8.471 1.00 49.53 175 PRO A CA 1
ATOM 1415 C C . PRO A 1 175 ? 33.104 4.675 9.061 1.00 49.53 175 PRO A C 1
ATOM 1417 O O . PRO A 1 175 ? 33.153 4.755 10.273 1.00 49.53 175 PRO A O 1
ATOM 1420 N N . GLU A 1 176 ? 33.748 5.551 8.282 1.00 45.12 176 GLU A N 1
ATOM 1421 C CA . GLU A 1 176 ? 34.292 6.806 8.841 1.00 45.12 176 GLU A CA 1
ATOM 1422 C C . GLU A 1 176 ? 34.265 7.969 7.840 1.00 45.12 176 GLU A C 1
ATOM 1424 O O . GLU A 1 176 ? 35.130 8.097 6.972 1.00 45.12 176 GLU A O 1
ATOM 1429 N N . LEU A 1 177 ? 33.254 8.827 8.016 1.00 39.19 177 LEU A N 1
ATOM 1430 C CA . LEU A 1 177 ? 33.358 10.291 8.045 1.00 39.19 177 LEU A CA 1
ATOM 1431 C C . LEU A 1 177 ? 32.157 10.868 8.805 1.00 39.19 177 LEU A C 1
ATOM 1433 O O . LEU A 1 177 ? 31.011 10.491 8.469 1.00 39.19 177 LEU A O 1
#

Organism: NCBI:txid637853